Protein AF-A0A7W9FFG4-F1 (afdb_monomer_lite)

Structure (mmCIF, N/CA/C/O backbone):
data_AF-A0A7W9FFG4-F1
#
_entry.id   AF-A0A7W9FFG4-F1
#
loop_
_atom_site.group_PDB
_atom_site.id
_atom_site.type_symbol
_atom_site.label_atom_id
_atom_site.label_alt_id
_atom_site.label_comp_id
_atom_site.label_asym_id
_atom_site.label_entity_id
_atom_site.label_seq_id
_atom_site.pdbx_PDB_ins_code
_atom_site.Cartn_x
_atom_site.Cartn_y
_atom_site.Cartn_z
_atom_site.occupancy
_atom_site.B_iso_or_equiv
_atom_site.auth_seq_id
_atom_site.auth_comp_id
_atom_site.auth_asym_id
_atom_site.auth_atom_id
_atom_site.pdbx_PDB_model_num
ATOM 1 N N . MET A 1 1 ? 0.344 2.140 15.133 1.00 71.62 1 MET A N 1
ATOM 2 C CA . MET A 1 1 ?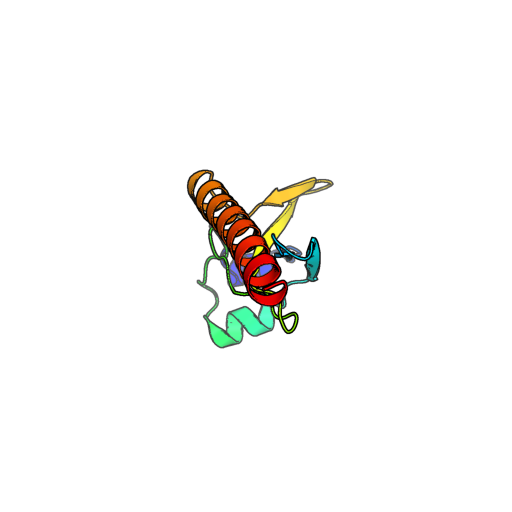 0.167 0.954 14.267 1.00 71.62 1 MET A CA 1
ATOM 3 C C . MET A 1 1 ? -1.030 1.203 13.367 1.00 71.62 1 MET A C 1
ATOM 5 O O . MET A 1 1 ? -1.968 1.845 13.827 1.00 71.62 1 MET A O 1
ATOM 9 N N . HIS A 1 2 ? -0.981 0.770 12.106 1.00 91.06 2 HIS A N 1
ATOM 10 C CA . HIS A 1 2 ? -2.085 0.928 11.146 1.00 91.06 2 HIS A CA 1
ATOM 11 C C . HIS A 1 2 ? -2.680 -0.440 10.822 1.00 91.06 2 HIS A C 1
ATOM 13 O O . HIS A 1 2 ? -2.642 -0.905 9.680 1.00 91.06 2 HIS A O 1
ATOM 19 N N . THR A 1 3 ? -3.169 -1.109 11.866 1.00 96.50 3 THR A N 1
ATOM 20 C CA . THR A 1 3 ? -3.811 -2.414 11.732 1.00 96.50 3 THR A CA 1
ATOM 21 C C . THR A 1 3 ? -5.164 -2.273 11.051 1.00 96.50 3 THR A C 1
ATOM 23 O O . THR A 1 3 ? -5.858 -1.267 11.211 1.00 96.50 3 THR A O 1
ATOM 26 N N . VAL A 1 4 ? -5.547 -3.285 10.278 1.00 95.88 4 VAL A N 1
ATOM 27 C CA . VAL A 1 4 ? -6.813 -3.291 9.537 1.00 95.88 4 VAL A CA 1
ATOM 28 C C . VAL A 1 4 ? -8.015 -3.132 10.473 1.00 95.88 4 VAL A C 1
ATOM 30 O O . VAL A 1 4 ? -8.890 -2.324 10.172 1.00 95.88 4 VAL A O 1
ATOM 33 N N . GLY A 1 5 ? -8.023 -3.813 11.623 1.00 95.25 5 GLY A N 1
ATOM 34 C CA . GLY A 1 5 ? -9.099 -3.708 12.613 1.00 95.25 5 GLY A CA 1
ATOM 35 C C . GLY A 1 5 ? -9.288 -2.275 13.112 1.00 95.25 5 GLY A C 1
ATOM 36 O O . GLY A 1 5 ? -10.387 -1.735 13.032 1.00 95.25 5 GLY A O 1
ATOM 37 N N . PHE A 1 6 ? -8.197 -1.602 13.493 1.00 95.44 6 PHE A N 1
ATOM 38 C CA . PHE A 1 6 ? -8.247 -0.202 13.924 1.00 95.44 6 PHE A CA 1
ATOM 39 C C . PHE A 1 6 ? -8.738 0.737 12.812 1.00 95.44 6 PHE A C 1
ATOM 41 O O . PHE A 1 6 ? -9.501 1.670 13.065 1.00 95.44 6 PHE A O 1
ATOM 48 N N . LEU A 1 7 ? -8.307 0.517 11.566 1.00 94.81 7 LEU A N 1
ATOM 49 C CA . LEU A 1 7 ? -8.718 1.346 10.427 1.00 94.81 7 LEU A CA 1
ATOM 50 C C . LEU A 1 7 ? -10.215 1.188 10.120 1.00 94.81 7 LEU A C 1
ATOM 52 O O . LEU A 1 7 ? -10.867 2.182 9.807 1.00 94.81 7 LEU A O 1
ATOM 56 N N . ILE A 1 8 ? -10.759 -0.024 10.267 1.00 95.19 8 ILE A N 1
ATOM 57 C CA . ILE A 1 8 ? -12.197 -0.293 10.140 1.00 95.19 8 ILE A CA 1
ATOM 58 C C . ILE A 1 8 ? -12.972 0.365 11.284 1.00 95.19 8 ILE A C 1
ATOM 60 O O . ILE A 1 8 ? -13.907 1.119 11.025 1.00 95.19 8 ILE A O 1
ATOM 64 N N . GLU A 1 9 ? -12.571 0.129 12.535 1.00 95.56 9 GLU A N 1
ATOM 65 C CA . GLU A 1 9 ? -13.249 0.667 13.725 1.00 95.56 9 GLU A CA 1
ATOM 66 C C . GLU A 1 9 ? -13.270 2.200 13.745 1.00 95.56 9 GLU A C 1
ATOM 68 O O . GLU A 1 9 ? -14.264 2.811 14.129 1.00 95.56 9 GLU A O 1
ATOM 73 N N . SER A 1 10 ? -12.188 2.831 13.286 1.00 92.44 10 SER A N 1
ATOM 74 C CA . SER A 1 10 ? -12.080 4.291 13.193 1.00 92.44 10 SER A CA 1
ATOM 75 C C . SER A 1 10 ? -12.773 4.897 11.968 1.00 92.44 10 SER A C 1
ATOM 77 O O . SER A 1 10 ? -12.786 6.120 11.830 1.00 92.44 10 SER A O 1
ATOM 79 N N . GLY A 1 11 ? -13.314 4.080 11.056 1.00 91.25 11 GLY A N 1
ATOM 80 C CA . GLY A 1 11 ? -13.888 4.558 9.795 1.00 91.25 11 GLY A CA 1
ATOM 81 C C . GLY A 1 11 ? -12.862 5.255 8.892 1.00 91.25 11 GLY A C 1
ATOM 82 O O . GLY A 1 11 ? -13.213 6.138 8.107 1.00 91.25 11 GLY A O 1
ATOM 83 N N . THR A 1 12 ? -11.578 4.905 9.019 1.00 92.06 12 THR A N 1
ATOM 84 C CA . THR A 1 12 ? -10.500 5.547 8.264 1.00 92.06 12 THR A CA 1
ATOM 85 C C . THR A 1 12 ? -10.471 5.020 6.834 1.00 92.06 12 THR A C 1
ATOM 87 O O . THR A 1 12 ? -10.130 3.865 6.587 1.00 92.06 12 THR A O 1
ATOM 90 N N . ALA A 1 13 ? -10.737 5.898 5.865 1.00 91.81 13 ALA A N 1
ATOM 91 C CA . ALA A 1 13 ? -10.600 5.562 4.452 1.00 91.81 13 ALA A CA 1
ATOM 92 C C . ALA A 1 13 ? -9.127 5.313 4.076 1.00 91.81 13 ALA A C 1
ATOM 94 O O . ALA A 1 13 ? -8.261 6.181 4.257 1.00 91.81 13 ALA A O 1
ATOM 95 N N . VAL A 1 14 ? -8.860 4.140 3.499 1.00 95.69 14 VAL A N 1
ATOM 96 C CA . VAL A 1 14 ? -7.536 3.728 3.019 1.00 95.69 14 VAL A CA 1
ATOM 97 C C . VAL A 1 14 ? -7.545 3.659 1.500 1.00 95.69 14 VAL A C 1
ATOM 99 O O . VAL A 1 14 ? -8.416 3.037 0.897 1.00 95.69 14 VAL A O 1
ATOM 102 N N . ARG A 1 15 ? -6.541 4.263 0.863 1.00 96.56 15 ARG A N 1
ATOM 103 C CA . ARG A 1 15 ? -6.330 4.172 -0.587 1.00 96.56 15 ARG A CA 1
ATOM 104 C C . ARG A 1 15 ? -5.040 3.445 -0.907 1.00 96.56 15 ARG A C 1
ATOM 106 O O . ARG A 1 15 ? -4.024 3.706 -0.263 1.00 96.56 15 ARG A O 1
ATOM 113 N N . TRP A 1 16 ? -5.067 2.597 -1.927 1.00 96.69 16 TRP A N 1
ATOM 114 C CA . TRP A 1 16 ? -3.872 2.024 -2.539 1.00 96.69 16 TRP A CA 1
ATOM 115 C C . TRP A 1 16 ? -3.465 2.834 -3.772 1.00 96.69 16 TRP A C 1
ATOM 117 O O . TRP A 1 16 ? -4.316 3.424 -4.437 1.00 96.69 16 TRP A O 1
ATOM 127 N N . HIS A 1 17 ? -2.174 2.830 -4.100 1.00 96.94 17 HIS A N 1
ATOM 128 C CA . HIS A 1 17 ? -1.593 3.547 -5.239 1.00 96.94 17 HIS A CA 1
ATOM 129 C C . HIS A 1 17 ? -0.485 2.714 -5.872 1.00 96.94 17 HIS A C 1
ATOM 131 O O . HIS A 1 17 ? 0.357 2.186 -5.156 1.00 96.94 17 HIS A O 1
ATOM 137 N N . CYS A 1 18 ? -0.450 2.586 -7.197 1.00 97.06 18 CYS A N 1
ATOM 138 C CA . CYS A 1 18 ? 0.604 1.854 -7.901 1.00 97.06 18 CYS A CA 1
ATOM 139 C C . CYS A 1 18 ? 1.767 2.767 -8.305 1.00 97.06 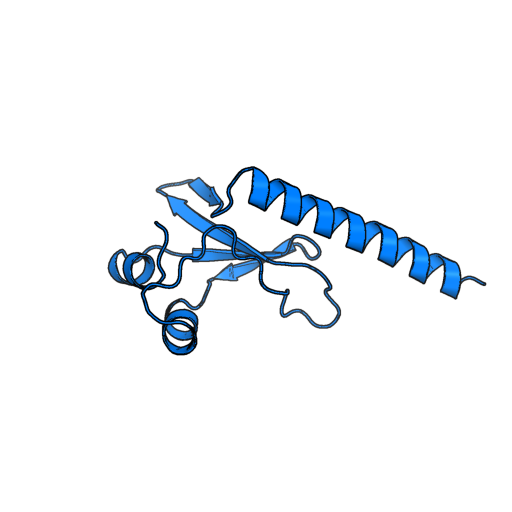18 CYS A C 1
ATOM 141 O O . CYS A 1 18 ? 1.544 3.773 -8.969 1.00 97.06 18 CYS A O 1
ATOM 143 N N . VAL A 1 19 ? 3.006 2.349 -8.022 1.00 95.69 19 VAL A N 1
ATOM 144 C CA . VAL A 1 19 ? 4.219 3.112 -8.383 1.00 95.69 19 VAL A CA 1
ATOM 145 C C . VAL A 1 19 ? 4.510 3.155 -9.894 1.00 95.69 19 VAL A C 1
ATOM 147 O O . VAL A 1 19 ? 5.260 4.002 -10.347 1.00 95.69 19 VAL A O 1
ATOM 150 N N . ILE A 1 20 ? 3.916 2.257 -10.694 1.00 94.88 20 ILE A N 1
ATOM 151 C CA . ILE A 1 20 ? 4.219 2.141 -12.136 1.00 94.88 20 ILE A CA 1
ATOM 152 C C . ILE A 1 20 ? 3.105 2.647 -13.043 1.00 94.88 20 ILE A C 1
ATOM 154 O O . ILE A 1 20 ? 3.376 3.253 -14.073 1.00 94.88 20 ILE A O 1
ATOM 158 N N . CYS A 1 21 ? 1.852 2.296 -12.750 1.00 94.38 21 CYS A N 1
ATOM 159 C CA . CYS A 1 21 ? 0.727 2.662 -13.616 1.00 94.38 21 CYS A CA 1
ATOM 160 C C . CYS A 1 21 ? -0.140 3.779 -13.045 1.00 94.38 21 CYS A C 1
ATOM 162 O O . CYS A 1 21 ? -1.184 4.053 -13.633 1.00 94.38 21 CYS A O 1
ATOM 164 N N . GLU A 1 22 ? 0.247 4.331 -11.890 1.00 93.50 22 GLU A N 1
ATOM 165 C CA . GLU A 1 22 ? -0.386 5.471 -11.208 1.00 93.50 22 GLU A CA 1
ATOM 166 C C . GLU A 1 22 ? -1.868 5.281 -10.852 1.00 93.50 22 GLU A C 1
ATOM 168 O O . GLU A 1 22 ? -2.509 6.162 -10.281 1.00 93.50 22 GLU A O 1
ATOM 173 N N . LYS A 1 23 ? -2.431 4.096 -11.119 1.00 95.12 23 LYS A N 1
ATOM 174 C CA . LYS A 1 23 ? -3.770 3.747 -10.664 1.00 95.12 23 LYS A CA 1
ATOM 175 C C . LYS A 1 23 ? -3.812 3.779 -9.144 1.00 95.12 23 LYS A C 1
ATOM 177 O O . LYS A 1 23 ? -2.914 3.261 -8.476 1.00 95.12 23 LYS A O 1
ATOM 182 N N . SER A 1 24 ? -4.905 4.326 -8.636 1.00 95.69 24 SER A N 1
ATOM 183 C CA . SER A 1 24 ? -5.259 4.294 -7.229 1.00 95.69 24 SER A CA 1
ATOM 184 C C . SER A 1 24 ? -6.709 3.867 -7.060 1.00 95.69 24 SER A C 1
ATOM 186 O O . SER A 1 24 ? -7.507 3.939 -7.997 1.00 95.69 24 SER A O 1
ATOM 188 N N . GLY A 1 25 ? -7.051 3.429 -5.858 1.00 95.12 25 GLY A N 1
ATOM 189 C CA . GLY A 1 25 ? -8.406 3.037 -5.505 1.00 95.12 25 GLY A CA 1
ATOM 190 C C . GLY A 1 25 ? -8.560 2.921 -4.001 1.00 95.12 25 GLY A C 1
ATOM 191 O O . GLY A 1 25 ? -7.591 3.056 -3.254 1.00 95.12 25 GLY A O 1
ATOM 192 N N . GLU A 1 26 ? -9.787 2.694 -3.559 1.00 95.38 26 GLU A N 1
ATOM 193 C CA . GLU A 1 26 ? -10.062 2.386 -2.162 1.00 95.38 26 GLU A CA 1
ATOM 194 C C . GLU A 1 26 ? -9.621 0.952 -1.852 1.00 95.38 26 GLU A C 1
ATOM 196 O O . GLU A 1 26 ? -9.730 0.056 -2.697 1.00 95.38 26 GLU A O 1
ATOM 201 N N . ALA A 1 27 ? -9.029 0.753 -0.678 1.00 95.06 27 ALA A N 1
ATOM 202 C CA . ALA A 1 27 ? -8.664 -0.568 -0.196 1.00 95.06 27 ALA A CA 1
ATOM 203 C C . ALA A 1 27 ? -9.878 -1.204 0.483 1.00 95.06 27 ALA A C 1
ATOM 205 O O . ALA A 1 27 ? -10.454 -0.622 1.398 1.00 95.06 27 ALA A O 1
ATOM 206 N N . ASP A 1 28 ? -10.229 -2.416 0.063 1.00 95.56 28 ASP A N 1
ATOM 207 C CA . ASP A 1 28 ? -11.265 -3.205 0.722 1.00 95.56 28 ASP A CA 1
ATOM 208 C C . ASP A 1 28 ? -10.715 -3.778 2.036 1.00 95.56 28 ASP A C 1
ATOM 210 O O . ASP A 1 28 ? -10.105 -4.850 2.079 1.00 95.56 28 ASP A O 1
ATOM 214 N N . LEU A 1 29 ? -10.877 -3.012 3.117 1.00 95.94 29 LEU A N 1
ATOM 215 C CA . LEU A 1 29 ? -10.390 -3.400 4.438 1.00 95.94 29 LEU A CA 1
ATOM 216 C C . LEU A 1 29 ? -11.101 -4.647 4.970 1.00 95.94 29 LEU A C 1
ATOM 218 O O . LEU A 1 29 ? -10.461 -5.452 5.643 1.00 95.94 29 LEU A O 1
ATOM 222 N N . ALA A 1 30 ? -12.376 -4.853 4.629 1.00 95.88 30 ALA A N 1
ATOM 223 C CA . ALA A 1 30 ? -13.123 -6.036 5.044 1.00 95.88 30 ALA A CA 1
ATOM 224 C C . ALA A 1 30 ? -12.550 -7.305 4.394 1.00 95.88 30 ALA A C 1
ATOM 226 O O . ALA A 1 30 ? -12.305 -8.297 5.085 1.00 95.88 30 ALA A O 1
ATOM 227 N N . ALA A 1 31 ? -12.245 -7.256 3.094 1.00 96.12 31 ALA A N 1
ATOM 228 C CA . ALA A 1 31 ? -11.587 -8.358 2.398 1.00 96.12 31 ALA A CA 1
ATOM 229 C C . ALA A 1 31 ? -10.171 -8.621 2.936 1.00 96.12 31 ALA A C 1
ATOM 231 O O . ALA A 1 31 ? -9.779 -9.778 3.111 1.00 96.12 31 ALA A O 1
ATOM 232 N N . ILE A 1 32 ? -9.401 -7.569 3.244 1.00 96.12 32 ILE A N 1
ATOM 233 C CA . ILE A 1 32 ? -8.066 -7.734 3.837 1.00 96.12 32 ILE A CA 1
ATOM 234 C C . ILE A 1 32 ? -8.175 -8.368 5.230 1.00 96.12 32 ILE A C 1
ATOM 236 O O . ILE A 1 32 ? -7.428 -9.305 5.516 1.00 96.12 32 ILE A O 1
ATOM 240 N N . GLN A 1 33 ? -9.114 -7.920 6.070 1.00 97.25 33 GLN A N 1
ATOM 241 C CA . GLN A 1 33 ? -9.348 -8.502 7.392 1.00 97.25 33 GLN A CA 1
ATOM 242 C C . GLN A 1 33 ? -9.728 -9.979 7.288 1.00 97.25 33 GLN A C 1
ATOM 244 O O . GLN A 1 33 ? -9.174 -10.800 8.013 1.00 97.25 33 GLN A O 1
ATOM 249 N N . ALA A 1 34 ? -10.624 -10.334 6.364 1.00 97.50 34 ALA A N 1
ATOM 250 C CA . ALA A 1 34 ? -11.029 -11.721 6.153 1.00 97.50 34 ALA A CA 1
ATOM 251 C C . ALA A 1 34 ? -9.848 -12.620 5.742 1.00 97.50 34 ALA A C 1
ATOM 253 O O . ALA A 1 34 ? -9.773 -13.772 6.160 1.00 97.50 34 ALA A O 1
ATOM 254 N N . ALA A 1 35 ? -8.904 -12.095 4.954 1.00 96.94 35 ALA A N 1
ATOM 255 C CA . ALA A 1 35 ? -7.760 -12.858 4.457 1.00 96.94 35 ALA A CA 1
ATOM 256 C C . ALA A 1 35 ? -6.549 -12.890 5.410 1.00 96.94 35 ALA A C 1
ATOM 258 O O . ALA A 1 35 ? -5.739 -13.817 5.337 1.00 96.94 35 ALA A O 1
ATOM 259 N N . ARG A 1 36 ? -6.354 -11.854 6.237 1.00 96.81 36 ARG A N 1
ATOM 260 C CA . ARG A 1 36 ? -5.119 -11.645 7.023 1.00 96.81 36 ARG A CA 1
ATOM 261 C C . ARG A 1 36 ? -5.342 -11.461 8.525 1.00 96.81 36 ARG A C 1
ATOM 263 O O . ARG A 1 36 ? -4.365 -11.504 9.267 1.00 96.81 36 ARG A O 1
ATOM 270 N N . GLY A 1 37 ? -6.583 -11.280 8.962 1.00 96.88 37 GLY A N 1
ATOM 271 C CA . GLY A 1 37 ? -6.943 -10.958 10.339 1.00 96.88 37 GLY A CA 1
ATOM 272 C C . GLY A 1 37 ? -6.922 -9.451 10.649 1.00 96.88 37 GLY A C 1
ATOM 273 O O . GLY A 1 37 ? -6.377 -8.658 9.874 1.00 96.88 37 GLY A O 1
ATOM 274 N N . PRO A 1 38 ? -7.521 -9.042 11.783 1.00 96.75 38 PRO A N 1
ATOM 275 C CA . PRO A 1 38 ? -7.643 -7.635 12.181 1.00 96.75 38 PRO A CA 1
ATOM 276 C C . PRO A 1 38 ? -6.299 -6.995 12.560 1.00 96.75 38 PRO A C 1
ATOM 278 O O . PRO A 1 38 ? -6.105 -5.803 12.331 1.00 96.75 38 PRO A O 1
ATOM 281 N N . ASP A 1 39 ? -5.341 -7.778 13.063 1.00 97.25 39 ASP A N 1
ATOM 282 C CA . ASP A 1 39 ? -4.029 -7.284 13.513 1.00 97.25 39 ASP A CA 1
ATOM 283 C C . ASP A 1 39 ? -3.028 -7.048 12.372 1.00 97.25 39 ASP A C 1
ATOM 285 O O . ASP A 1 39 ? -1.882 -6.652 12.597 1.00 97.25 39 ASP A O 1
ATOM 289 N N . TYR A 1 40 ? -3.433 -7.285 11.123 1.00 97.00 40 TYR A N 1
ATOM 290 C CA . TYR A 1 40 ? -2.567 -7.077 9.973 1.00 97.00 40 TYR A CA 1
ATOM 291 C C . TYR A 1 40 ? -2.256 -5.584 9.781 1.00 97.00 40 TYR A C 1
ATOM 293 O O . TYR A 1 40 ? -3.151 -4.798 9.486 1.00 97.00 40 TYR A O 1
ATOM 301 N N . ASP A 1 41 ? -0.988 -5.184 9.930 1.00 96.50 41 ASP A N 1
ATOM 302 C CA . ASP A 1 41 ? -0.538 -3.800 9.703 1.00 96.50 41 ASP A CA 1
ATOM 303 C C . ASP A 1 41 ? -0.237 -3.548 8.216 1.00 96.50 41 ASP A C 1
ATOM 305 O O . ASP A 1 41 ? 0.532 -4.294 7.593 1.00 96.50 41 ASP A O 1
ATOM 309 N N . LEU A 1 42 ? -0.833 -2.482 7.667 1.00 96.44 42 LEU A N 1
ATOM 310 C CA . LEU A 1 42 ? -0.646 -2.019 6.287 1.00 96.44 42 LEU A CA 1
ATOM 311 C C . LEU A 1 42 ? 0.626 -1.181 6.077 1.00 96.44 42 LEU A C 1
ATOM 313 O O . LEU A 1 42 ? 0.994 -0.910 4.932 1.00 96.44 42 LEU A O 1
ATOM 317 N N . THR A 1 43 ? 1.311 -0.788 7.149 1.00 96.25 43 THR A N 1
ATOM 318 C CA . THR A 1 43 ? 2.578 -0.049 7.086 1.00 96.25 43 THR A CA 1
ATOM 319 C C . THR A 1 43 ? 3.645 -0.877 6.363 1.00 96.25 43 THR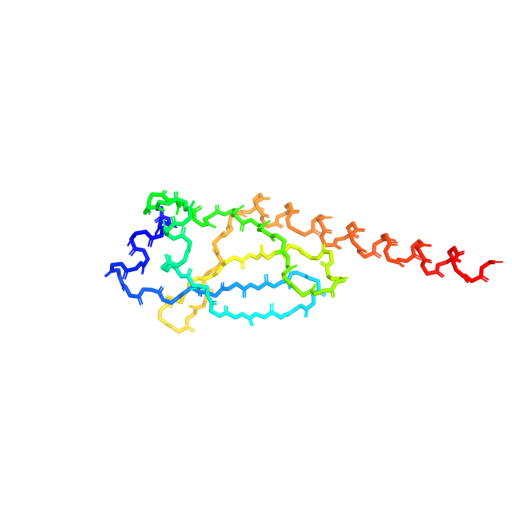 A C 1
ATOM 321 O O . THR A 1 43 ? 3.824 -2.062 6.647 1.00 96.25 43 THR A O 1
ATOM 324 N N . ASP A 1 44 ? 4.338 -0.267 5.396 1.00 96.19 44 ASP A N 1
ATOM 325 C CA . ASP A 1 44 ? 5.368 -0.906 4.557 1.00 96.19 44 ASP A CA 1
ATOM 326 C C . ASP A 1 44 ? 4.892 -2.110 3.733 1.00 96.19 44 ASP A C 1
ATOM 328 O O . ASP A 1 44 ? 5.695 -2.852 3.150 1.00 96.19 44 ASP A O 1
ATOM 332 N N . ARG A 1 45 ? 3.574 -2.311 3.631 1.00 96.19 45 ARG A N 1
ATOM 333 C CA . ARG A 1 45 ? 3.005 -3.369 2.801 1.00 96.19 45 ARG A CA 1
ATOM 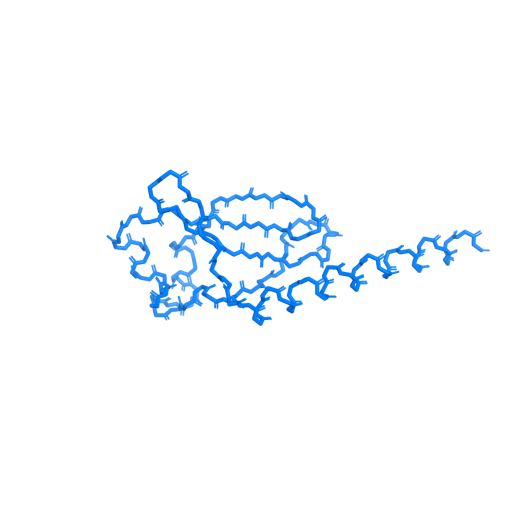334 C C . ARG A 1 45 ? 2.907 -2.905 1.364 1.00 96.19 45 ARG A C 1
ATOM 336 O O . ARG A 1 45 ? 2.167 -1.981 1.039 1.00 96.19 45 ARG A O 1
ATOM 343 N N . THR A 1 46 ? 3.621 -3.620 0.498 1.00 96.44 46 THR A N 1
ATOM 344 C CA . THR A 1 46 ? 3.670 -3.321 -0.931 1.00 96.44 46 THR A CA 1
ATOM 345 C C . THR A 1 46 ? 3.234 -4.508 -1.799 1.00 96.44 46 THR A C 1
ATOM 347 O O . THR A 1 46 ? 4.068 -5.186 -2.401 1.00 96.44 46 THR A O 1
ATOM 350 N N . PRO A 1 47 ? 1.939 -4.867 -1.859 1.00 95.19 47 PRO A N 1
ATOM 351 C CA . PRO A 1 47 ? 1.485 -5.961 -2.720 1.00 95.19 47 PRO A CA 1
ATOM 352 C C . PRO A 1 47 ? 1.624 -5.625 -4.216 1.00 95.19 47 PRO A C 1
ATOM 354 O O . PRO A 1 47 ? 1.868 -4.481 -4.598 1.00 95.19 47 PRO A O 1
ATOM 357 N N . TRP A 1 48 ? 1.488 -6.630 -5.083 1.00 95.38 48 TRP A N 1
ATOM 358 C CA . TRP A 1 48 ? 1.516 -6.434 -6.536 1.00 95.38 48 TRP A CA 1
ATOM 359 C C . TRP A 1 48 ? 0.269 -5.701 -7.039 1.00 95.38 48 TRP A C 1
ATOM 361 O O . TRP A 1 48 ? -0.846 -5.918 -6.553 1.00 95.38 48 TRP A O 1
ATOM 371 N N . CYS A 1 49 ? 0.455 -4.855 -8.052 1.00 95.06 49 CYS A N 1
ATOM 372 C CA . CYS A 1 49 ? -0.638 -4.215 -8.766 1.00 95.06 49 CYS A CA 1
ATOM 373 C C . CYS A 1 49 ? -1.497 -5.266 -9.478 1.00 95.06 49 CYS A C 1
ATOM 375 O O . CYS A 1 49 ? -0.987 -6.094 -10.223 1.00 95.06 49 CYS A O 1
ATOM 377 N N . GLN A 1 50 ? -2.814 -5.184 -9.297 1.00 92.94 50 GLN A N 1
ATOM 378 C CA . GLN A 1 50 ? -3.769 -6.122 -9.900 1.00 92.94 50 GLN A CA 1
ATOM 379 C C . GLN A 1 50 ? -4.071 -5.820 -11.381 1.00 92.94 50 GLN A C 1
ATOM 381 O O . GLN A 1 50 ? -4.794 -6.566 -12.035 1.00 92.94 50 GLN A O 1
ATOM 386 N N . LYS A 1 51 ? -3.541 -4.723 -11.944 1.00 93.38 51 LYS A N 1
ATOM 387 C CA . LYS A 1 51 ? -3.699 -4.419 -13.373 1.00 93.38 51 LYS A CA 1
ATOM 388 C C . LYS A 1 51 ? -2.885 -5.423 -14.194 1.00 93.38 51 LYS A C 1
ATOM 390 O O . LYS A 1 51 ? -1.664 -5.463 -14.067 1.00 93.38 51 LYS A O 1
ATOM 395 N N . THR A 1 52 ? -3.540 -6.149 -15.097 1.00 91.88 52 THR A N 1
ATOM 396 C CA . THR A 1 52 ? -2.894 -7.093 -16.021 1.00 91.88 52 THR A CA 1
ATOM 397 C C . THR A 1 52 ? -1.695 -6.462 -16.734 1.00 91.88 52 THR A C 1
ATOM 399 O O . THR A 1 52 ? -1.792 -5.362 -17.283 1.00 91.88 52 THR A O 1
ATOM 402 N N . GLY A 1 53 ? -0.548 -7.147 -16.693 1.00 89.06 53 GLY A N 1
ATOM 403 C CA . GLY A 1 53 ? 0.710 -6.686 -17.296 1.00 89.06 53 GLY A CA 1
ATOM 404 C C . GLY A 1 53 ? 1.428 -5.559 -16.538 1.00 89.06 53 GLY A C 1
ATOM 405 O O . GLY A 1 53 ? 2.460 -5.065 -16.998 1.00 89.06 53 GLY A O 1
ATOM 406 N N . CYS A 1 54 ? 0.918 -5.122 -15.383 1.00 93.19 54 CYS A N 1
ATOM 407 C CA . CYS A 1 54 ? 1.610 -4.163 -14.532 1.00 93.19 54 CYS A CA 1
ATOM 408 C C . CYS A 1 54 ? 2.543 -4.885 -13.555 1.00 93.19 54 CYS A C 1
ATOM 410 O O . CYS A 1 54 ? 2.090 -5.586 -12.660 1.00 93.19 54 CYS A O 1
ATOM 412 N N . LE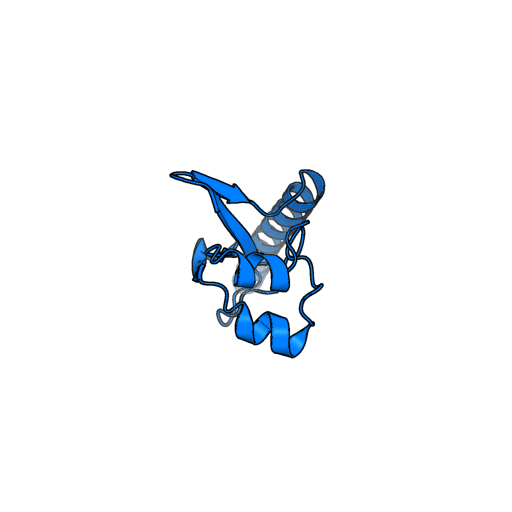U A 1 55 ? 3.845 -4.632 -13.673 1.00 94.56 55 LEU A N 1
ATOM 413 C CA . LEU A 1 55 ? 4.862 -5.109 -12.727 1.00 94.56 55 LEU A CA 1
ATOM 414 C C . LEU A 1 55 ? 5.058 -4.148 -11.543 1.00 94.56 55 LEU A C 1
ATOM 416 O O . LEU A 1 55 ? 6.075 -4.186 -10.859 1.00 94.56 55 LEU A O 1
ATOM 420 N N . GLY A 1 56 ? 4.126 -3.222 -11.325 1.00 94.81 56 GLY A N 1
ATOM 421 C CA . GLY A 1 56 ? 4.218 -2.276 -10.223 1.00 94.81 56 GLY A CA 1
ATOM 422 C C . GLY A 1 56 ? 3.815 -2.901 -8.899 1.00 94.81 56 GLY A C 1
ATOM 423 O O . GLY A 1 56 ? 2.923 -3.747 -8.846 1.00 94.81 56 GLY A O 1
ATOM 424 N N . ARG A 1 57 ? 4.422 -2.420 -7.818 1.00 96.94 57 ARG A N 1
ATOM 425 C CA . ARG A 1 57 ? 3.912 -2.635 -6.463 1.00 96.94 57 ARG A CA 1
ATOM 426 C C . ARG A 1 57 ? 3.010 -1.472 -6.068 1.00 96.94 57 ARG A C 1
ATOM 428 O O . ARG A 1 57 ? 3.098 -0.383 -6.648 1.00 96.94 57 ARG A O 1
ATOM 435 N N . VAL A 1 58 ? 2.096 -1.726 -5.142 1.00 97.00 58 VAL A N 1
ATOM 436 C CA . VAL A 1 58 ? 1.220 -0.696 -4.584 1.00 97.00 58 VAL A CA 1
ATOM 437 C C . VAL A 1 58 ? 1.699 -0.261 -3.209 1.00 97.00 58 VAL A C 1
ATOM 439 O O . VAL A 1 58 ? 2.422 -0.998 -2.555 1.00 97.00 58 VAL A O 1
ATOM 442 N N . TRP A 1 59 ? 1.293 0.918 -2.769 1.00 97.25 59 TRP A N 1
ATOM 443 C CA . TRP A 1 59 ? 1.467 1.412 -1.406 1.00 97.25 59 TRP A CA 1
ATOM 444 C C . TRP A 1 59 ? 0.147 1.969 -0.892 1.00 97.25 59 TRP A C 1
ATOM 446 O O . TRP A 1 59 ? -0.722 2.341 -1.683 1.00 97.25 59 TRP A O 1
ATOM 456 N N . PHE A 1 60 ? -0.012 2.011 0.428 1.00 97.56 60 PHE A N 1
ATOM 457 C CA . PHE A 1 60 ? -1.247 2.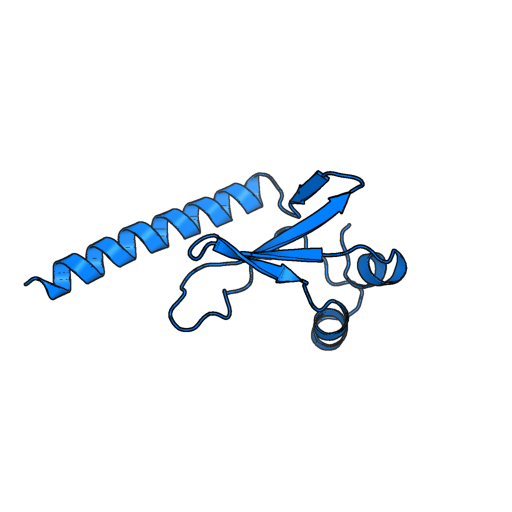453 1.067 1.00 97.56 60 PHE A CA 1
ATOM 458 C C . PHE A 1 60 ? -1.121 3.861 1.635 1.00 97.56 60 PHE A C 1
ATOM 460 O O . PHE A 1 60 ? -0.042 4.319 2.005 1.00 97.56 60 PHE A O 1
ATOM 467 N N . SER A 1 61 ? -2.251 4.546 1.729 1.00 96.62 61 SER A N 1
ATOM 468 C CA . SER A 1 61 ? -2.363 5.857 2.352 1.00 96.62 61 SER A CA 1
ATOM 469 C C . SER A 1 61 ? -3.667 5.978 3.112 1.00 96.62 61 SER A C 1
ATOM 471 O O . SER A 1 61 ? -4.674 5.403 2.704 1.00 96.62 61 SER A O 1
ATOM 473 N N . VAL A 1 62 ? -3.646 6.761 4.180 1.00 95.44 62 VAL A N 1
ATOM 474 C CA . VAL A 1 62 ? -4.826 7.110 4.975 1.00 95.44 62 VAL A CA 1
ATOM 475 C C . VAL A 1 62 ? -5.126 8.587 4.820 1.00 95.44 62 VAL A C 1
ATOM 477 O O . VAL A 1 62 ? -4.209 9.403 4.680 1.00 95.44 62 VAL A O 1
ATOM 480 N N . ARG A 1 63 ? -6.407 8.944 4.869 1.00 88.69 63 ARG A N 1
ATOM 481 C CA . ARG A 1 63 ? -6.816 10.344 4.949 1.00 88.69 63 ARG A CA 1
ATOM 482 C C . ARG A 1 63 ? -6.742 10.826 6.396 1.00 88.69 63 ARG A C 1
ATOM 484 O O . ARG A 1 63 ? -7.328 10.215 7.280 1.00 88.69 63 ARG A O 1
ATOM 491 N N . ILE A 1 64 ? -6.052 11.940 6.625 1.00 85.19 64 ILE A N 1
ATOM 492 C CA . ILE A 1 64 ? -5.977 12.625 7.918 1.00 85.19 64 ILE A CA 1
ATOM 493 C C . ILE A 1 64 ? -6.396 14.077 7.681 1.00 85.19 64 ILE A C 1
ATOM 495 O O . ILE A 1 64 ? -5.637 14.888 7.146 1.00 85.19 64 ILE A O 1
ATOM 499 N N . GLY A 1 65 ? -7.650 14.389 8.014 1.00 84.25 65 GLY A N 1
ATOM 500 C CA . GLY A 1 65 ? -8.264 15.678 7.691 1.00 84.25 65 GLY A CA 1
ATOM 501 C C . GLY A 1 65 ? -8.315 15.929 6.177 1.00 84.25 65 GLY A C 1
ATOM 502 O O . GLY A 1 65 ? -8.959 15.189 5.425 1.00 84.25 65 GLY A O 1
ATOM 503 N N . SER A 1 66 ? -7.639 16.987 5.723 1.00 85.12 66 SER A N 1
ATOM 504 C CA . SER A 1 66 ? -7.537 17.369 4.306 1.00 85.12 66 SER A CA 1
ATOM 505 C C . SER A 1 66 ? -6.354 16.738 3.565 1.00 85.12 66 SER A C 1
ATOM 507 O O . SER A 1 66 ? -6.256 16.907 2.353 1.00 85.12 66 SER A O 1
ATOM 509 N N . TRP A 1 67 ? -5.464 16.020 4.255 1.00 86.25 67 TRP A N 1
ATOM 510 C CA . TRP A 1 67 ? -4.219 15.506 3.680 1.00 86.25 67 TRP A CA 1
ATOM 511 C C . TRP A 1 67 ? -4.192 13.977 3.660 1.00 86.25 67 TRP A C 1
ATOM 513 O O . TRP A 1 67 ? -4.846 13.311 4.463 1.00 86.25 67 TRP A O 1
ATOM 523 N N . MET A 1 68 ? -3.417 13.412 2.735 1.00 89.44 68 MET A N 1
ATOM 524 C CA . MET A 1 68 ? -3.169 11.972 2.657 1.00 89.44 68 MET A CA 1
ATOM 525 C C . MET A 1 68 ? -1.798 11.666 3.254 1.00 89.44 68 MET A C 1
ATOM 527 O O . MET A 1 68 ? -0.802 12.267 2.854 1.00 89.44 68 MET A O 1
ATOM 531 N N . ARG A 1 69 ? -1.728 10.705 4.176 1.00 93.62 69 ARG A N 1
ATOM 532 C CA . ARG A 1 69 ? -0.467 10.210 4.739 1.00 93.62 69 ARG A CA 1
ATOM 533 C C . ARG A 1 69 ? -0.133 8.850 4.145 1.00 93.62 69 ARG A C 1
ATOM 535 O O . ARG A 1 69 ? -0.968 7.947 4.192 1.00 93.62 69 ARG A O 1
ATOM 542 N N . LYS A 1 70 ? 1.088 8.688 3.627 1.00 95.44 70 LYS A N 1
ATOM 543 C CA . LYS A 1 70 ? 1.601 7.384 3.187 1.00 95.44 70 LYS A CA 1
ATOM 544 C C . LYS A 1 70 ? 1.771 6.456 4.392 1.00 95.44 70 LYS A C 1
ATOM 546 O O . LYS A 1 70 ? 2.272 6.873 5.432 1.00 95.44 70 LYS A O 1
ATOM 551 N N . LEU A 1 71 ? 1.386 5.195 4.238 1.00 96.12 71 LEU A N 1
ATOM 552 C CA . LEU A 1 71 ? 1.683 4.121 5.186 1.00 96.12 71 LEU A CA 1
ATOM 553 C C . LEU A 1 71 ? 3.011 3.455 4.807 1.00 96.12 71 LEU A C 1
ATOM 555 O O . LEU A 1 71 ? 3.080 2.251 4.569 1.00 96.12 71 LEU A O 1
ATOM 559 N N . LEU A 1 72 ? 4.053 4.273 4.695 1.00 96.19 72 LEU A N 1
ATOM 560 C CA . LEU A 1 72 ? 5.415 3.854 4.396 1.00 96.19 72 LEU A CA 1
ATOM 561 C C . LEU A 1 72 ? 6.365 4.528 5.381 1.00 96.19 72 LEU A C 1
ATOM 563 O O . LEU A 1 72 ? 6.205 5.706 5.702 1.00 96.19 72 LEU A O 1
ATOM 567 N N . THR A 1 73 ? 7.354 3.778 5.843 1.00 95.75 73 THR A N 1
ATOM 568 C CA . THR A 1 73 ? 8.561 4.329 6.451 1.00 95.75 73 THR A CA 1
ATOM 569 C C . THR A 1 73 ? 9.483 4.865 5.355 1.00 95.75 73 THR A C 1
ATOM 571 O O . THR A 1 73 ? 9.315 4.540 4.179 1.00 95.75 73 THR A O 1
ATOM 574 N N . ALA A 1 74 ? 10.493 5.654 5.728 1.00 95.12 74 ALA A N 1
ATOM 575 C CA . ALA A 1 74 ? 11.499 6.124 4.772 1.00 95.12 74 ALA A CA 1
ATOM 576 C C . ALA A 1 74 ? 12.208 4.954 4.060 1.00 95.12 74 ALA A C 1
ATOM 578 O O . ALA A 1 74 ? 12.440 4.998 2.855 1.00 95.12 74 ALA A O 1
ATOM 579 N N . GLU A 1 75 ? 12.489 3.868 4.784 1.00 95.75 75 GLU A N 1
ATOM 580 C CA . GLU A 1 75 ? 13.070 2.656 4.202 1.00 95.75 75 GLU A CA 1
ATOM 581 C C . GLU A 1 75 ? 12.081 1.936 3.271 1.00 95.75 75 GLU A C 1
ATOM 583 O O . GLU A 1 75 ? 12.456 1.455 2.201 1.00 95.75 75 GLU A O 1
ATOM 588 N N . GLY A 1 76 ? 10.803 1.853 3.650 1.00 95.69 76 GLY A N 1
ATOM 589 C CA . GLY A 1 76 ? 9.755 1.306 2.790 1.00 95.69 76 GLY A CA 1
ATOM 590 C C . GLY A 1 76 ? 9.582 2.089 1.491 1.00 95.69 76 GLY A C 1
ATOM 591 O O . GLY A 1 76 ? 9.429 1.484 0.428 1.00 95.69 76 GLY A O 1
ATOM 592 N N . GLU A 1 77 ? 9.656 3.416 1.566 1.00 96.19 77 GLU A N 1
ATOM 593 C CA . GLU A 1 77 ? 9.617 4.304 0.406 1.00 96.19 77 GLU A CA 1
ATOM 594 C C . GLU A 1 77 ? 10.827 4.092 -0.508 1.00 96.19 77 GLU A C 1
ATOM 596 O O . GLU A 1 77 ? 10.632 3.830 -1.694 1.00 96.19 77 GLU A O 1
ATOM 601 N N . ALA A 1 78 ? 12.043 4.046 0.042 1.00 96.31 78 ALA A N 1
ATOM 602 C CA . ALA A 1 78 ? 13.251 3.763 -0.735 1.00 96.31 78 ALA A CA 1
ATOM 603 C C . ALA A 1 78 ? 13.194 2.394 -1.440 1.00 96.31 78 ALA A C 1
ATOM 605 O O . ALA A 1 78 ? 13.558 2.264 -2.608 1.00 96.31 78 ALA A O 1
ATOM 606 N N . ARG A 1 79 ? 12.679 1.354 -0.765 1.00 96.31 79 ARG A N 1
ATOM 607 C CA . ARG A 1 79 ? 12.486 0.026 -1.379 1.00 96.31 79 ARG A CA 1
ATOM 608 C C . ARG A 1 79 ? 11.461 0.052 -2.511 1.00 96.31 79 ARG A C 1
ATOM 610 O O . ARG A 1 79 ? 11.618 -0.666 -3.499 1.00 96.31 79 ARG A O 1
ATOM 617 N N . LEU A 1 80 ? 10.393 0.831 -2.359 1.00 96.12 80 LEU A N 1
ATOM 618 C CA . LEU A 1 80 ? 9.373 0.976 -3.391 1.00 96.12 80 LEU A CA 1
ATOM 619 C C . LEU A 1 80 ? 9.913 1.730 -4.614 1.00 96.12 80 LEU A C 1
ATOM 621 O O . LEU A 1 80 ? 9.624 1.328 -5.741 1.00 96.12 80 LEU A O 1
ATOM 625 N N . GLU A 1 81 ? 10.695 2.782 -4.390 1.00 95.19 81 GLU A N 1
ATOM 626 C CA . GLU A 1 81 ? 11.359 3.561 -5.437 1.00 95.19 81 GLU A CA 1
ATOM 627 C C . GLU A 1 81 ? 12.356 2.699 -6.218 1.00 95.19 81 GLU A C 1
ATOM 629 O O . GLU A 1 81 ? 12.232 2.580 -7.436 1.00 95.19 81 GLU A O 1
ATOM 634 N N . ALA A 1 82 ? 13.224 1.957 -5.521 1.00 95.94 82 ALA A N 1
ATOM 635 C CA . ALA A 1 82 ? 14.165 1.027 -6.149 1.00 95.94 82 ALA A CA 1
ATOM 636 C C . ALA A 1 82 ? 13.465 -0.042 -7.012 1.00 95.94 82 ALA A C 1
ATOM 638 O O . ALA A 1 82 ? 13.955 -0.420 -8.079 1.00 95.94 82 ALA A O 1
ATOM 639 N N . HIS A 1 83 ? 12.290 -0.525 -6.585 1.00 95.38 83 HIS A N 1
ATOM 640 C CA . HIS A 1 83 ? 11.462 -1.412 -7.411 1.00 95.38 83 HIS A CA 1
ATOM 641 C C . HIS A 1 83 ? 10.945 -0.698 -8.664 1.00 95.38 83 HIS A C 1
ATOM 643 O O . HIS A 1 83 ? 10.932 -1.282 -9.749 1.00 95.38 83 HIS A O 1
ATOM 649 N N . GLY A 1 84 ? 10.509 0.554 -8.518 1.00 94.12 84 GLY A N 1
ATOM 650 C CA . GLY A 1 84 ? 10.086 1.412 -9.622 1.00 94.12 84 GLY A CA 1
ATOM 651 C C . GLY A 1 84 ? 11.158 1.533 -10.705 1.00 94.12 84 GLY A C 1
ATOM 652 O O . GLY A 1 84 ? 10.897 1.238 -11.878 1.00 94.12 84 GLY A O 1
ATOM 653 N N . ASP A 1 85 ? 12.375 1.868 -10.284 1.00 95.19 85 ASP A N 1
ATOM 654 C CA . ASP A 1 85 ? 13.543 2.011 -11.152 1.00 95.19 85 ASP A CA 1
ATOM 655 C C . ASP A 1 85 ? 13.891 0.706 -11.864 1.00 95.19 85 ASP A C 1
ATOM 657 O O . ASP A 1 85 ? 14.102 0.686 -13.081 1.00 95.19 85 ASP A O 1
ATOM 661 N N . TRP A 1 86 ? 13.878 -0.412 -11.133 1.00 95.12 86 TRP A N 1
ATOM 662 C CA . TRP A 1 86 ? 14.113 -1.727 -11.720 1.00 95.12 86 TRP A CA 1
ATOM 663 C C . TRP A 1 86 ? 13.110 -2.042 -12.840 1.00 95.12 86 TRP A C 1
ATOM 665 O O . TRP A 1 86 ? 13.519 -2.427 -13.939 1.00 95.12 86 TRP A O 1
ATOM 675 N N . VAL A 1 87 ? 11.805 -1.821 -12.619 1.00 93.25 87 VAL A N 1
ATOM 676 C CA . VAL A 1 87 ? 10.778 -2.050 -13.655 1.00 93.25 87 VAL A CA 1
ATOM 677 C C . VAL A 1 87 ? 11.013 -1.157 -14.874 1.00 93.25 87 VAL A C 1
ATOM 679 O O . VAL A 1 87 ? 10.800 -1.597 -16.010 1.00 93.25 87 VAL A O 1
ATOM 682 N N . PHE A 1 88 ? 11.421 0.097 -14.666 1.00 91.38 88 PHE A N 1
ATOM 683 C CA . PHE A 1 88 ? 11.724 1.012 -15.762 1.00 91.38 88 PHE A CA 1
ATOM 684 C C . PHE A 1 88 ? 12.891 0.496 -16.611 1.00 91.38 88 PHE A C 1
ATOM 686 O O . PHE A 1 88 ? 12.748 0.376 -17.832 1.00 91.38 88 PHE A O 1
ATOM 693 N N . VAL A 1 89 ? 14.007 0.129 -15.975 1.00 92.44 89 VAL A N 1
ATOM 694 C CA . VAL A 1 89 ? 15.192 -0.425 -16.650 1.00 92.44 89 VAL A CA 1
ATOM 695 C C . VAL A 1 89 ? 14.841 -1.700 -17.416 1.00 92.44 89 VAL A C 1
ATOM 697 O O . VAL A 1 89 ? 15.199 -1.837 -18.587 1.00 92.44 89 VAL A O 1
ATOM 700 N N . GLU A 1 90 ? 14.084 -2.607 -16.802 1.00 91.00 90 GLU A N 1
ATOM 701 C CA . GLU A 1 90 ? 13.722 -3.882 -17.420 1.00 91.00 90 GLU A CA 1
ATOM 702 C C . GLU A 1 90 ? 12.815 -3.693 -18.645 1.00 91.00 90 GLU A C 1
ATOM 704 O O . GLU A 1 90 ? 13.020 -4.306 -19.695 1.00 91.00 90 GLU A O 1
ATOM 709 N N . ARG A 1 91 ? 11.871 -2.744 -18.585 1.00 89.06 91 ARG A N 1
ATOM 710 C CA . ARG A 1 91 ? 11.061 -2.367 -19.753 1.00 89.06 91 ARG A CA 1
ATOM 711 C C . ARG A 1 91 ? 11.906 -1.823 -20.903 1.00 89.06 91 ARG A C 1
ATOM 713 O O . ARG A 1 91 ? 11.573 -2.092 -22.055 1.00 89.06 91 ARG A O 1
ATOM 720 N N . GLN A 1 92 ? 12.963 -1.060 -20.624 1.00 89.50 92 GLN A N 1
ATOM 721 C CA . GLN A 1 92 ? 13.865 -0.562 -21.669 1.00 89.50 92 GLN A CA 1
ATOM 722 C C . GLN A 1 92 ? 14.667 -1.702 -22.306 1.00 89.50 92 GLN A C 1
ATOM 724 O O . GLN A 1 92 ? 14.798 -1.737 -23.529 1.00 89.50 92 GLN A O 1
ATOM 729 N N . ARG A 1 93 ? 15.144 -2.663 -21.505 1.00 89.75 93 ARG A N 1
ATOM 730 C CA . ARG A 1 93 ? 15.847 -3.856 -22.007 1.00 89.75 93 ARG A CA 1
ATOM 731 C C . ARG A 1 93 ? 14.973 -4.679 -22.947 1.00 89.75 93 ARG A C 1
ATOM 733 O O . ARG A 1 93 ? 15.380 -4.936 -24.075 1.00 89.75 93 ARG A O 1
ATOM 740 N N . LEU A 1 94 ? 13.748 -5.001 -22.530 1.00 87.25 94 LEU A N 1
ATOM 741 C CA . LEU A 1 94 ? 12.803 -5.769 -23.349 1.00 87.25 94 LEU A CA 1
ATOM 742 C C . LEU A 1 94 ? 12.421 -5.047 -24.648 1.00 87.25 94 LEU A C 1
ATOM 744 O O . LEU A 1 94 ? 12.260 -5.686 -25.685 1.00 87.25 94 LEU A O 1
ATOM 748 N N . LYS A 1 95 ? 12.287 -3.714 -24.613 1.00 88.19 95 LYS A N 1
ATOM 749 C CA . LYS A 1 95 ? 12.035 -2.916 -25.823 1.00 88.19 95 LYS A CA 1
ATOM 750 C C . LYS A 1 95 ? 13.196 -2.985 -26.813 1.00 88.19 95 LYS A C 1
ATOM 752 O O . LYS A 1 95 ? 12.934 -3.078 -28.006 1.00 88.19 95 LYS A O 1
ATOM 757 N N . ARG A 1 96 ? 14.442 -2.943 -26.330 1.00 88.44 96 ARG A N 1
ATOM 758 C CA . ARG A 1 96 ? 15.644 -3.046 -27.175 1.00 88.44 96 ARG A CA 1
ATOM 759 C C . ARG A 1 96 ? 15.783 -4.434 -27.793 1.00 88.44 96 ARG A C 1
ATOM 761 O O . ARG A 1 96 ? 15.917 -4.520 -29.000 1.00 88.44 96 ARG A O 1
ATOM 768 N N . ALA A 1 97 ? 15.620 -5.491 -26.997 1.00 86.06 97 ALA A N 1
ATOM 769 C CA . ALA A 1 97 ? 15.722 -6.872 -27.477 1.00 86.06 97 ALA A CA 1
ATOM 770 C C . ALA A 1 97 ? 14.658 -7.249 -28.527 1.00 86.06 97 ALA A C 1
ATOM 772 O O . ALA A 1 97 ? 14.824 -8.220 -29.248 1.00 86.06 97 ALA A O 1
ATOM 773 N N . ARG A 1 98 ? 13.540 -6.511 -28.599 1.00 80.69 98 ARG A N 1
ATOM 774 C CA . ARG A 1 98 ? 12.492 -6.706 -29.617 1.00 80.69 98 ARG A CA 1
ATOM 775 C C . ARG A 1 98 ? 12.753 -5.925 -30.914 1.00 80.69 98 ARG A C 1
ATOM 777 O O . ARG A 1 98 ? 12.034 -6.125 -31.889 1.00 80.69 98 ARG A O 1
ATOM 784 N N . ALA A 1 99 ? 13.694 -4.985 -30.898 1.00 76.19 99 ALA A N 1
ATOM 785 C CA . ALA A 1 99 ? 14.059 -4.178 -32.060 1.00 76.19 99 ALA A CA 1
ATOM 786 C C . ALA A 1 99 ? 15.210 -4.795 -32.882 1.00 76.19 99 ALA A C 1
ATOM 788 O O . ALA A 1 99 ? 15.526 -4.264 -33.944 1.00 76.19 99 ALA A O 1
ATOM 789 N N . GLU A 1 100 ? 15.807 -5.880 -32.382 1.00 62.31 100 GLU A N 1
ATOM 790 C CA . GLU A 1 100 ? 16.842 -6.713 -33.014 1.00 62.31 100 GLU A CA 1
ATOM 791 C C . GLU A 1 100 ? 16.212 -7.979 -33.614 1.00 62.31 100 GLU A C 1
ATOM 793 O O . GLU A 1 100 ? 16.688 -8.411 -34.687 1.00 62.31 100 GLU A O 1
#

Sequence (100 aa):
MHTVGFLIESGTAVRWHCVICEKSGEADLAAIQAARGPDYDLTDRTPWCQKTGCLGRVWFSVRIGSWMRKLLTAEGEARLEAHGDWVFVERQRLKRARAE

Foldseek 3Di:
DAFLLVCVVVVWWKKKAWLAPRDMDTDPSVVVCVVPNRRDHLQLDWDADPPPPDRTTIWMWTDDPPDIDTSYDPVSVVVNVVSSVVVVVVVVVVVVVVVD

pLDDT: mean 93.31, std 5.41, range [62.31, 97.56]

Organism: NCBI:txid74312

Radius of gyration: 15.62 Å; chains: 1; bounding box: 31×30×47 Å

Secondary structure (DSSP, 8-state):
--BHHHHHHTT--EEEEETTT--EEE--HHHHHHHH-TT-B-TT--PBP-STT--PBEEEEEEETTEEEES--HHHHHHHHHHHHHHHHHHHHHHHHT--